Protein AF-A7S1B7-F1 (afdb_monomer_lite)

Radius of gyration: 13.11 Å; chains: 1; bounding box: 31×24×35 Å

Sequence (66 aa):
HRNFE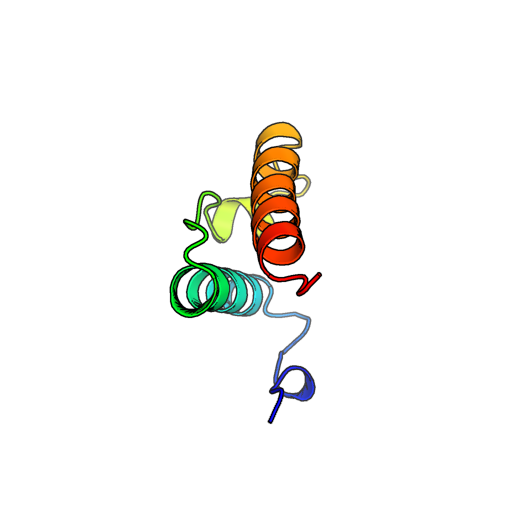QLCKDDHAKNNGLAFSIAERELGIPALLDVCDVTDLKVPDEKSMATYISLFYQRFKDHQPS

Organism: Nematostella vectensis (NCBI:txid45351)

InterPro domains:
  IPR001715 Calponin homology domain [PF00307] (9-61)
  IPR001715 Calponin homology domain [PS50021] (1-61)
  IPR036872 CH domain superfamily [G3DSA:1.10.418.10] (1-66)
  IPR036872 CH domain superfamily [SSF47576] (4-62)
  IPR050540 F-actin Monooxygenase Mical [PTHR23167] (3-61)

Structure (mmCIF, N/CA/C/O backbone):
data_AF-A7S1B7-F1
#
_entry.id   AF-A7S1B7-F1
#
loop_
_atom_site.group_PDB
_atom_site.id
_atom_site.type_symbol
_atom_site.label_atom_id
_atom_site.label_alt_id
_atom_site.label_comp_id
_atom_site.label_asym_id
_atom_site.label_entity_id
_atom_site.label_seq_id
_atom_site.pdbx_PDB_ins_code
_atom_site.Cartn_x
_atom_site.Cartn_y
_atom_site.Cartn_z
_atom_site.occupancy
_atom_site.B_iso_or_equiv
_atom_site.auth_seq_id
_atom_site.auth_comp_id
_atom_site.auth_asym_id
_atom_site.auth_atom_id
_atom_site.pdbx_PDB_model_num
ATOM 1 N N . HIS A 1 1 ? -17.352 -12.227 0.664 1.00 47.41 1 HIS A N 1
ATOM 2 C CA . HIS A 1 1 ? -16.508 -13.401 0.358 1.00 47.41 1 HIS A CA 1
ATOM 3 C C . HIS A 1 1 ? -15.079 -12.929 0.125 1.00 47.41 1 HIS A C 1
ATOM 5 O O . HIS A 1 1 ? -14.895 -11.983 -0.630 1.00 47.41 1 HIS A O 1
ATOM 11 N N . ARG A 1 2 ? -14.089 -13.481 0.844 1.00 55.09 2 ARG A N 1
ATOM 12 C CA . ARG A 1 2 ? -12.688 -13.030 0.759 1.00 55.09 2 ARG A CA 1
ATOM 13 C C . ARG A 1 2 ? -12.047 -13.616 -0.501 1.00 55.09 2 ARG A C 1
ATOM 15 O O . ARG A 1 2 ? -11.792 -14.810 -0.549 1.00 55.09 2 ARG A O 1
ATOM 22 N N . ASN A 1 3 ? -11.774 -12.773 -1.492 1.00 74.69 3 ASN A N 1
ATOM 23 C CA . ASN A 1 3 ? -11.192 -13.151 -2.787 1.00 74.69 3 ASN A CA 1
ATOM 24 C C . ASN A 1 3 ? -9.676 -13.412 -2.745 1.00 74.69 3 ASN A C 1
ATOM 26 O O . ASN A 1 3 ? -8.986 -13.232 -3.741 1.00 74.69 3 ASN A O 1
ATOM 30 N N . PHE A 1 4 ? -9.138 -13.841 -1.601 1.00 77.31 4 PHE A N 1
ATOM 31 C CA . PHE A 1 4 ? -7.705 -14.124 -1.492 1.00 77.31 4 PHE A CA 1
ATOM 32 C C . PHE A 1 4 ? -7.286 -15.284 -2.410 1.00 77.31 4 PHE A C 1
ATOM 34 O O . PHE A 1 4 ? -6.212 -15.257 -2.996 1.00 77.31 4 PHE A O 1
ATOM 41 N N . GLU A 1 5 ? -8.173 -16.261 -2.608 1.00 81.12 5 GLU A N 1
ATOM 42 C CA . GLU A 1 5 ? -7.955 -17.411 -3.497 1.00 81.12 5 GLU A CA 1
ATOM 43 C C . GLU A 1 5 ? -7.945 -17.041 -4.990 1.00 81.12 5 GLU A C 1
ATOM 45 O O . GLU A 1 5 ? -7.500 -17.834 -5.813 1.00 81.12 5 GLU A O 1
ATOM 50 N N . GLN A 1 6 ? -8.412 -15.840 -5.348 1.00 83.50 6 GLN A N 1
ATOM 51 C CA . GLN A 1 6 ? -8.396 -15.339 -6.727 1.00 83.50 6 GLN A CA 1
ATOM 52 C C . GLN A 1 6 ? -7.123 -14.543 -7.058 1.00 83.50 6 GLN A C 1
ATOM 54 O O . GLN A 1 6 ? -6.960 -14.096 -8.194 1.00 83.50 6 GLN A O 1
ATOM 59 N N . LEU A 1 7 ? -6.234 -14.336 -6.080 1.00 86.06 7 LEU A N 1
ATOM 60 C CA . LEU A 1 7 ? -4.978 -13.621 -6.284 1.00 86.06 7 LEU A CA 1
ATOM 61 C C . LEU A 1 7 ? -3.949 -14.529 -6.965 1.00 86.06 7 LEU A C 1
ATOM 63 O O . LEU A 1 7 ? -3.748 -15.679 -6.574 1.00 86.06 7 LEU A O 1
ATOM 67 N N . CYS A 1 8 ? -3.255 -13.987 -7.964 1.00 85.38 8 CYS A N 1
ATOM 68 C CA . CYS A 1 8 ? -2.129 -14.662 -8.599 1.00 85.38 8 CYS A CA 1
ATOM 69 C C . CYS A 1 8 ? -0.855 -14.324 -7.827 1.00 85.38 8 CYS A C 1
ATOM 71 O O . CYS A 1 8 ? -0.506 -13.151 -7.733 1.00 85.38 8 CYS A O 1
ATOM 73 N N . LYS A 1 9 ? -0.148 -15.321 -7.281 1.00 84.38 9 LYS A N 1
ATOM 74 C CA . LYS A 1 9 ? 1.060 -15.077 -6.469 1.00 84.38 9 LYS A CA 1
ATOM 75 C C . LYS A 1 9 ? 2.167 -14.355 -7.235 1.00 84.38 9 LYS A C 1
ATOM 77 O O . LYS A 1 9 ? 2.900 -13.604 -6.606 1.00 84.38 9 LYS A O 1
ATOM 82 N N . ASP A 1 10 ? 2.234 -14.552 -8.547 1.00 85.06 10 ASP A N 1
ATOM 83 C CA . ASP A 1 10 ? 3.259 -13.964 -9.414 1.00 85.06 10 ASP A CA 1
ATOM 84 C C . ASP A 1 10 ? 2.920 -12.524 -9.843 1.00 85.06 10 ASP A C 1
ATOM 86 O O . ASP A 1 10 ? 3.769 -11.813 -10.370 1.00 85.06 10 ASP A O 1
ATOM 90 N N . ASP A 1 11 ? 1.686 -12.063 -9.600 1.00 85.44 11 ASP A N 1
ATOM 91 C C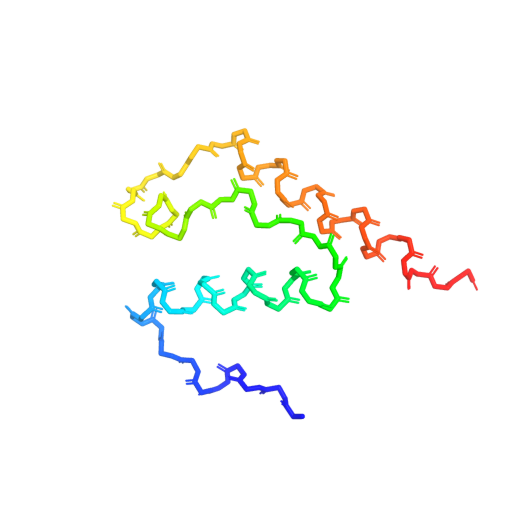A . ASP A 1 11 ? 1.231 -10.714 -9.954 1.00 85.44 11 ASP A CA 1
ATOM 92 C C . ASP A 1 11 ? 1.346 -9.763 -8.751 1.00 85.44 11 ASP A C 1
ATOM 94 O O . ASP A 1 11 ? 0.360 -9.282 -8.181 1.00 85.44 11 ASP A O 1
ATOM 98 N N . HIS A 1 12 ? 2.587 -9.543 -8.306 1.00 83.56 12 HIS A N 1
ATOM 99 C CA . HIS A 1 12 ? 2.884 -8.733 -7.123 1.00 83.56 12 HIS A CA 1
ATOM 100 C C . HIS A 1 12 ? 2.361 -7.296 -7.255 1.00 83.56 12 HIS A C 1
ATOM 102 O O . HIS A 1 12 ? 1.797 -6.769 -6.295 1.00 83.56 12 HIS A O 1
ATOM 108 N N . ALA A 1 13 ? 2.487 -6.687 -8.441 1.00 83.44 13 ALA A N 1
ATOM 109 C CA . ALA A 1 13 ? 2.045 -5.316 -8.707 1.00 83.44 13 ALA A CA 1
ATOM 110 C C . ALA A 1 13 ? 0.533 -5.173 -8.532 1.00 83.44 13 ALA A C 1
ATOM 112 O O . ALA A 1 13 ? 0.060 -4.343 -7.751 1.00 83.44 13 ALA A O 1
ATOM 113 N N . LYS A 1 14 ? -0.249 -6.040 -9.181 1.00 85.44 14 LYS A N 1
ATOM 114 C CA . LYS A 1 14 ? -1.706 -6.006 -9.052 1.00 85.44 14 LYS A CA 1
ATOM 115 C C . LYS A 1 14 ? -2.165 -6.310 -7.630 1.00 85.44 14 LYS A C 1
ATOM 117 O O . LYS A 1 14 ? -3.087 -5.658 -7.139 1.00 85.44 14 LYS A O 1
ATOM 122 N N . ASN A 1 15 ? -1.534 -7.276 -6.960 1.00 89.00 15 ASN A N 1
ATOM 123 C CA . ASN A 1 15 ? -1.906 -7.652 -5.598 1.00 89.00 15 ASN A CA 1
ATOM 124 C C . ASN A 1 15 ? -1.624 -6.528 -4.594 1.00 89.00 15 ASN A C 1
ATOM 126 O O . ASN A 1 15 ? -2.487 -6.224 -3.769 1.00 89.00 15 ASN A O 1
ATOM 130 N N . ASN A 1 16 ? -0.451 -5.892 -4.675 1.00 87.06 16 ASN A N 1
ATOM 131 C CA . ASN A 1 16 ? -0.091 -4.785 -3.790 1.00 87.06 16 ASN A CA 1
ATOM 132 C C . ASN A 1 16 ? -0.942 -3.545 -4.072 1.00 87.06 16 ASN A C 1
ATOM 134 O O . ASN A 1 16 ? -1.465 -2.952 -3.131 1.00 87.06 16 ASN A O 1
ATOM 138 N N . GLY A 1 17 ? -1.190 -3.219 -5.345 1.00 87.19 17 GLY A N 1
ATOM 139 C CA . GLY A 1 17 ? -2.113 -2.143 -5.709 1.00 87.19 17 GLY A CA 1
ATOM 140 C C . GLY A 1 17 ? -3.517 -2.370 -5.147 1.00 87.19 17 GLY A C 1
ATOM 141 O O . GLY A 1 17 ? -4.090 -1.477 -4.525 1.00 87.19 17 GLY A O 1
ATOM 142 N N . LEU A 1 18 ? -4.044 -3.594 -5.267 1.00 89.31 18 LEU A N 1
ATOM 143 C CA . LEU A 1 18 ? -5.338 -3.951 -4.686 1.00 89.31 18 LEU A CA 1
ATOM 144 C C . LEU A 1 18 ? -5.337 -3.819 -3.156 1.00 89.31 18 LEU A C 1
ATOM 146 O O . LEU A 1 18 ? -6.294 -3.290 -2.590 1.00 89.31 18 LEU A O 1
ATOM 150 N N . ALA A 1 19 ? -4.278 -4.277 -2.486 1.00 88.38 19 ALA A N 1
ATOM 151 C CA . ALA A 1 19 ? -4.150 -4.163 -1.037 1.00 88.38 19 ALA A CA 1
ATOM 152 C C . ALA A 1 19 ? -4.146 -2.695 -0.581 1.00 88.38 19 ALA A C 1
ATOM 154 O O . ALA A 1 19 ? -4.842 -2.355 0.377 1.00 88.38 19 ALA A O 1
ATOM 155 N N . PHE A 1 20 ? -3.422 -1.824 -1.285 1.00 89.00 20 PHE A N 1
ATOM 156 C CA . PHE A 1 20 ? -3.344 -0.397 -0.972 1.00 89.00 20 PHE A CA 1
ATOM 157 C C . PHE A 1 20 ? -4.683 0.308 -1.206 1.00 89.00 20 PHE A C 1
ATOM 159 O O . PHE A 1 20 ? -5.162 1.008 -0.316 1.00 89.00 20 PHE A O 1
ATOM 166 N N . SER A 1 21 ? -5.354 0.043 -2.332 1.00 88.38 21 SER A N 1
ATOM 167 C CA . SER A 1 21 ? -6.685 0.605 -2.601 1.00 88.38 21 SER A CA 1
ATOM 168 C C . SER A 1 21 ? -7.733 0.165 -1.575 1.00 88.38 21 SER A C 1
ATOM 170 O O . SER A 1 21 ? -8.587 0.958 -1.180 1.00 88.38 21 SER A O 1
ATOM 172 N N . ILE A 1 22 ? -7.690 -1.094 -1.123 1.00 89.81 22 ILE A N 1
ATOM 173 C CA . ILE A 1 22 ? -8.595 -1.583 -0.073 1.00 89.81 22 ILE A CA 1
ATOM 174 C C . ILE A 1 22 ? -8.276 -0.911 1.267 1.00 89.81 22 ILE A C 1
ATOM 176 O O . ILE A 1 22 ? -9.198 -0.496 1.965 1.00 89.81 22 ILE A O 1
ATOM 180 N N . ALA A 1 23 ? -6.999 -0.786 1.631 1.00 88.62 23 ALA A N 1
ATOM 181 C CA . ALA A 1 23 ? -6.593 -0.142 2.877 1.00 88.62 23 ALA A CA 1
ATOM 182 C C . ALA A 1 23 ? -7.013 1.335 2.930 1.00 88.62 23 ALA A C 1
ATOM 184 O O . ALA A 1 23 ? -7.493 1.804 3.962 1.00 88.62 23 ALA A O 1
ATOM 185 N N . GLU A 1 24 ? -6.910 2.051 1.816 1.00 89.38 24 GLU A N 1
ATOM 186 C CA . GLU A 1 24 ? -7.375 3.432 1.726 1.00 89.38 24 GLU A CA 1
ATOM 187 C C . GLU A 1 24 ? -8.902 3.521 1.825 1.00 89.38 24 GLU A C 1
ATOM 189 O O . GLU A 1 24 ? -9.422 4.272 2.649 1.00 89.38 24 GLU A O 1
ATOM 194 N N . ARG A 1 25 ? -9.631 2.709 1.050 1.00 88.56 25 ARG A N 1
ATOM 195 C CA . ARG A 1 25 ? -11.098 2.775 0.996 1.00 88.56 25 ARG A CA 1
ATOM 196 C C . ARG A 1 25 ? -11.776 2.314 2.284 1.00 88.56 25 ARG A C 1
ATOM 198 O O . ARG A 1 25 ? -12.743 2.932 2.713 1.00 88.56 25 ARG A O 1
ATOM 205 N N . GLU A 1 26 ? -11.308 1.213 2.865 1.00 88.81 26 GLU A N 1
ATOM 206 C CA . GLU A 1 26 ? -11.985 0.552 3.989 1.00 88.81 26 GLU A CA 1
ATOM 207 C C . GLU A 1 26 ? -11.404 0.958 5.347 1.00 88.81 26 GLU A C 1
ATOM 209 O O . GLU A 1 26 ? -12.125 0.978 6.340 1.00 88.81 26 GLU A O 1
ATOM 214 N N . LEU A 1 27 ? -10.102 1.265 5.413 1.00 86.19 27 LEU A N 1
ATOM 215 C CA . LEU A 1 27 ? -9.410 1.582 6.670 1.00 86.19 27 LEU A CA 1
ATOM 216 C C . LEU A 1 27 ? -8.962 3.046 6.745 1.00 86.19 27 LEU A C 1
ATOM 218 O O . LEU A 1 27 ? -8.473 3.469 7.795 1.00 86.19 27 LEU A O 1
ATOM 222 N N . GLY A 1 28 ? -9.090 3.817 5.656 1.00 87.00 28 GLY A N 1
ATOM 223 C CA . GLY A 1 28 ? -8.616 5.199 5.558 1.00 87.00 28 GLY A CA 1
ATOM 224 C C . GLY A 1 28 ? -7.094 5.331 5.643 1.00 87.00 28 GLY A C 1
ATOM 225 O O . GLY A 1 28 ? -6.601 6.366 6.103 1.00 87.00 28 GLY A O 1
ATOM 226 N N . ILE A 1 29 ? -6.337 4.263 5.372 1.00 87.88 29 ILE A N 1
ATOM 227 C CA . ILE A 1 29 ? -4.869 4.275 5.449 1.00 87.88 29 ILE A CA 1
ATOM 228 C C . ILE A 1 29 ? -4.342 4.791 4.106 1.00 87.88 29 ILE A C 1
ATOM 230 O O . ILE A 1 29 ? -4.581 4.135 3.095 1.00 87.88 29 ILE A O 1
ATOM 234 N N . PRO A 1 30 ? -3.642 5.938 4.064 1.00 83.81 30 PRO A N 1
ATOM 235 C CA . PRO A 1 30 ? -3.134 6.479 2.809 1.00 83.81 30 PRO A CA 1
ATOM 236 C C . PRO A 1 30 ? -2.098 5.531 2.203 1.00 83.81 30 PRO A C 1
ATOM 238 O O . PRO A 1 30 ? -1.242 5.006 2.920 1.00 83.81 30 PRO A O 1
ATOM 241 N N . ALA A 1 31 ? -2.151 5.339 0.886 1.00 78.44 31 ALA A N 1
ATOM 242 C CA . ALA A 1 31 ? -1.152 4.572 0.150 1.00 78.44 31 ALA A CA 1
ATOM 243 C C . ALA A 1 31 ? 0.172 5.358 0.095 1.00 78.44 31 ALA A C 1
ATOM 245 O O . ALA A 1 31 ? 0.412 6.143 -0.816 1.00 78.44 31 ALA A O 1
ATOM 246 N N . LEU A 1 32 ? 1.014 5.186 1.119 1.00 74.12 32 LEU A N 1
ATOM 247 C CA . LEU A 1 32 ? 2.309 5.875 1.241 1.00 74.12 32 LEU A CA 1
ATOM 248 C C . LEU A 1 32 ? 3.430 5.224 0.421 1.00 74.12 32 LEU A C 1
ATOM 250 O O . LEU A 1 32 ? 4.525 5.773 0.348 1.00 74.12 32 LEU A O 1
ATOM 254 N N . LEU A 1 33 ? 3.176 4.042 -0.137 1.00 78.12 33 LEU A N 1
ATOM 255 C CA . LEU A 1 33 ? 4.143 3.254 -0.888 1.00 78.12 33 LEU A CA 1
ATOM 256 C C . LEU A 1 33 ? 3.689 3.184 -2.344 1.00 78.12 33 LEU A C 1
ATOM 258 O O . LEU A 1 33 ? 2.545 2.804 -2.607 1.00 78.12 33 LEU A O 1
ATOM 262 N N . ASP A 1 34 ? 4.580 3.524 -3.275 1.00 75.38 34 ASP A N 1
ATOM 263 C CA . ASP A 1 34 ? 4.348 3.219 -4.684 1.00 75.38 34 ASP A CA 1
ATOM 264 C C . ASP A 1 34 ? 4.417 1.698 -4.862 1.00 75.38 34 ASP A C 1
ATOM 266 O O . ASP A 1 34 ? 5.290 1.019 -4.315 1.00 75.38 34 ASP A O 1
ATOM 270 N N . VAL A 1 35 ? 3.463 1.157 -5.614 1.00 70.94 35 VAL A N 1
ATOM 271 C CA . VAL A 1 35 ? 3.382 -0.269 -5.931 1.00 70.94 35 VAL A CA 1
ATOM 272 C C . VAL A 1 35 ? 4.676 -0.731 -6.595 1.00 70.94 35 VAL A C 1
ATOM 274 O O . VAL A 1 35 ? 5.189 -1.782 -6.220 1.00 70.94 35 VAL A O 1
ATOM 277 N N . CYS A 1 36 ? 5.234 0.073 -7.502 1.00 66.50 36 CYS A N 1
ATOM 278 C CA . 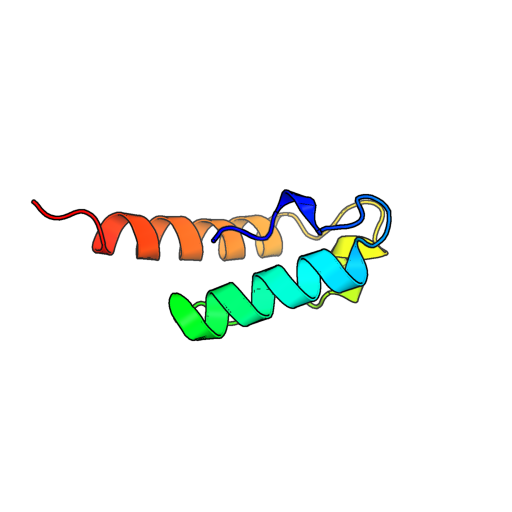CYS A 1 36 ? 6.478 -0.248 -8.201 1.00 66.50 36 CYS A CA 1
ATOM 279 C C . CYS A 1 36 ? 7.668 -0.347 -7.229 1.00 66.50 36 CYS A C 1
ATOM 281 O O . CYS A 1 36 ? 8.491 -1.254 -7.339 1.00 66.50 36 CYS A O 1
ATOM 283 N N . ASP A 1 37 ? 7.724 0.512 -6.206 1.00 69.94 37 ASP A N 1
ATOM 284 C CA . ASP A 1 37 ? 8.830 0.535 -5.238 1.00 69.94 37 ASP A CA 1
ATOM 285 C C . ASP A 1 37 ? 8.827 -0.678 -4.295 1.00 69.94 37 ASP A C 1
ATOM 287 O O . ASP A 1 37 ? 9.867 -1.065 -3.765 1.00 69.94 37 ASP A O 1
ATOM 291 N N . VAL A 1 38 ? 7.676 -1.317 -4.085 1.00 70.06 38 VAL A N 1
ATOM 292 C CA . VAL A 1 38 ? 7.571 -2.511 -3.229 1.00 70.06 38 VAL A CA 1
ATOM 293 C C . VAL A 1 38 ? 7.594 -3.825 -4.005 1.00 70.06 38 VAL A C 1
ATOM 295 O O . VAL A 1 38 ? 7.787 -4.876 -3.391 1.00 70.06 38 VAL A O 1
ATOM 298 N N . THR A 1 39 ? 7.388 -3.796 -5.325 1.00 71.69 39 THR A N 1
ATOM 299 C CA . THR A 1 39 ? 7.406 -5.001 -6.174 1.00 71.69 39 THR A CA 1
ATOM 300 C C . T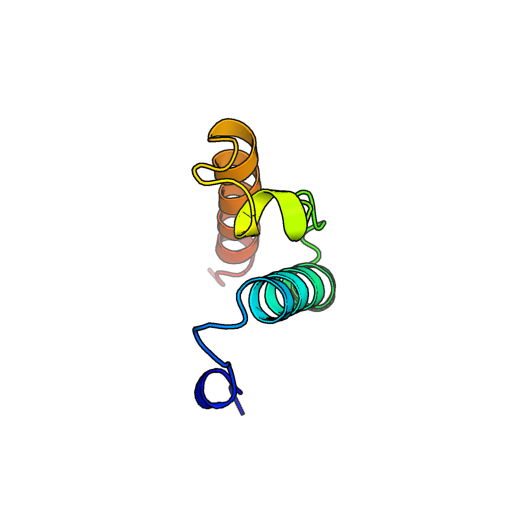HR A 1 39 ? 8.670 -5.159 -6.989 1.00 71.69 39 THR A C 1
ATOM 302 O O . THR A 1 39 ? 9.106 -6.291 -7.196 1.00 71.69 39 THR A O 1
ATOM 305 N N . ASP A 1 40 ? 9.260 -4.049 -7.431 1.00 66.62 40 ASP A N 1
ATOM 306 C CA . ASP A 1 40 ? 10.360 -4.066 -8.396 1.00 66.62 40 ASP A CA 1
ATOM 307 C C . ASP A 1 40 ? 11.718 -3.891 -7.704 1.00 66.62 40 ASP A C 1
ATOM 309 O O . ASP A 1 40 ? 12.757 -4.311 -8.226 1.00 66.62 40 ASP A O 1
ATOM 313 N N . LEU A 1 41 ? 11.731 -3.321 -6.492 1.00 63.56 41 LEU A N 1
ATOM 314 C CA . LEU A 1 41 ? 12.933 -3.248 -5.672 1.00 63.56 41 LEU A CA 1
ATOM 315 C C . LEU A 1 41 ? 13.185 -4.583 -4.972 1.00 63.56 41 LEU A C 1
ATOM 317 O O . LEU A 1 41 ? 12.344 -5.124 -4.260 1.00 63.56 41 LEU A O 1
ATOM 321 N N . LYS A 1 42 ? 14.419 -5.081 -5.100 1.00 65.38 42 LYS A N 1
ATOM 322 C CA . LYS A 1 42 ? 14.884 -6.293 -4.406 1.00 65.38 42 LYS A CA 1
ATOM 323 C C . LYS A 1 42 ? 14.769 -6.176 -2.876 1.00 65.38 42 LYS A C 1
ATOM 325 O O . LYS A 1 42 ? 14.678 -7.197 -2.200 1.00 65.38 42 LYS A O 1
ATOM 330 N N . VAL A 1 43 ? 14.810 -4.947 -2.348 1.00 70.00 43 VAL A N 1
ATOM 331 C CA . VAL A 1 43 ? 14.605 -4.607 -0.933 1.00 70.00 43 VAL A CA 1
ATOM 332 C C . VAL A 1 43 ? 13.907 -3.237 -0.856 1.00 70.00 43 VAL A C 1
ATOM 334 O O . VAL A 1 43 ? 14.516 -2.252 -1.276 1.00 70.00 43 VAL A O 1
ATOM 337 N N . PRO A 1 44 ? 12.665 -3.148 -0.348 1.00 72.88 44 PRO A N 1
ATOM 338 C CA . PRO A 1 44 ? 11.992 -1.867 -0.124 1.00 72.88 44 PRO A CA 1
ATOM 339 C C . PRO A 1 44 ? 12.604 -1.103 1.064 1.00 72.88 44 PRO A C 1
ATOM 341 O O . PRO A 1 44 ? 13.238 -1.699 1.937 1.00 72.88 44 PRO A O 1
ATOM 344 N N . ASP A 1 45 ? 12.395 0.217 1.122 1.00 82.88 45 ASP A N 1
ATOM 345 C CA . ASP A 1 45 ? 12.894 1.059 2.218 1.00 82.88 45 ASP A CA 1
ATOM 346 C C . ASP A 1 45 ? 12.268 0.665 3.570 1.00 82.88 45 ASP A C 1
ATOM 348 O O . ASP A 1 45 ? 11.053 0.742 3.778 1.00 82.88 45 ASP A O 1
ATOM 352 N N . GLU A 1 46 ? 13.118 0.254 4.513 1.00 85.06 46 GLU A N 1
ATOM 353 C CA . GLU A 1 46 ? 12.704 -0.298 5.807 1.00 85.06 46 GLU A CA 1
ATOM 354 C C . GLU A 1 46 ? 11.893 0.706 6.639 1.00 85.06 46 GLU A C 1
ATOM 356 O O . GLU A 1 46 ? 10.910 0.335 7.284 1.00 85.06 46 GLU A O 1
ATOM 361 N N . LYS A 1 47 ? 12.260 1.994 6.600 1.00 84.81 47 LYS A N 1
ATOM 362 C CA . LYS A 1 47 ? 11.579 3.043 7.377 1.00 84.81 47 LYS A CA 1
ATOM 363 C C . LYS A 1 47 ? 10.179 3.315 6.837 1.00 84.81 47 LYS A C 1
ATOM 365 O O . LYS A 1 47 ? 9.234 3.464 7.618 1.00 84.81 47 LYS A O 1
ATOM 370 N N . SER A 1 48 ? 10.040 3.344 5.517 1.00 83.75 48 SER A N 1
ATOM 371 C CA . SER A 1 48 ? 8.765 3.515 4.822 1.00 83.75 48 SER A CA 1
ATOM 372 C C . SER A 1 48 ? 7.834 2.331 5.098 1.00 83.75 48 SER A C 1
ATOM 374 O O . SER A 1 48 ? 6.682 2.530 5.490 1.00 83.75 48 SER A O 1
ATOM 376 N N . MET A 1 49 ? 8.356 1.101 5.032 1.00 86.50 49 MET A N 1
ATOM 377 C CA . MET A 1 49 ? 7.611 -0.116 5.376 1.00 86.50 49 MET A CA 1
ATOM 378 C C . MET A 1 49 ? 7.167 -0.140 6.845 1.00 86.50 49 MET A C 1
ATOM 380 O O . MET A 1 49 ? 6.000 -0.412 7.133 1.00 86.50 49 MET A O 1
ATOM 384 N N . ALA A 1 50 ? 8.060 0.189 7.784 1.00 88.12 50 ALA A N 1
ATOM 385 C CA . ALA A 1 50 ? 7.740 0.229 9.212 1.00 88.12 50 ALA A CA 1
ATOM 386 C C . ALA A 1 50 ? 6.666 1.279 9.536 1.00 88.12 50 ALA A C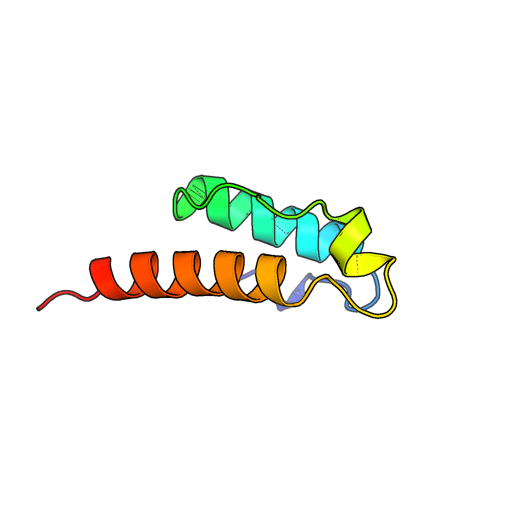 1
ATOM 388 O O . ALA A 1 50 ? 5.754 1.021 10.330 1.00 88.12 50 ALA A O 1
ATOM 389 N N . THR A 1 51 ? 6.738 2.445 8.889 1.00 89.00 51 THR A N 1
ATOM 390 C CA . THR A 1 51 ? 5.727 3.504 9.017 1.00 89.00 51 THR A CA 1
ATOM 391 C C . THR A 1 51 ? 4.376 3.012 8.513 1.00 89.00 51 THR A C 1
ATOM 393 O O . THR A 1 51 ? 3.374 3.130 9.219 1.00 89.00 51 THR A O 1
ATOM 396 N N . TYR A 1 52 ? 4.351 2.393 7.332 1.00 87.88 52 TYR A N 1
ATOM 397 C CA . TYR A 1 52 ? 3.122 1.889 6.733 1.00 87.88 52 TYR A CA 1
ATOM 398 C C . TYR A 1 52 ? 2.463 0.802 7.596 1.00 87.88 52 TYR A C 1
ATOM 400 O O . TYR A 1 52 ? 1.276 0.894 7.904 1.00 87.88 52 TYR A O 1
ATOM 408 N N . ILE A 1 53 ? 3.237 -0.168 8.096 1.00 89.12 53 ILE A N 1
ATOM 409 C CA . ILE A 1 53 ? 2.742 -1.220 9.004 1.00 89.12 53 ILE A CA 1
ATOM 410 C C . ILE A 1 53 ? 2.219 -0.626 10.323 1.00 89.12 53 ILE A C 1
ATOM 412 O O . ILE A 1 53 ? 1.202 -1.083 10.852 1.00 89.12 53 ILE A O 1
ATOM 416 N N . SER A 1 54 ? 2.866 0.421 10.843 1.00 90.38 54 SER A N 1
ATOM 417 C CA . SER A 1 54 ? 2.425 1.095 12.071 1.00 90.38 54 SER A CA 1
ATOM 418 C C . SER A 1 54 ? 1.038 1.728 11.926 1.00 90.38 54 SER A C 1
ATOM 420 O O . SER A 1 54 ? 0.253 1.684 12.875 1.00 90.38 54 SER A O 1
ATOM 422 N N . LEU A 1 55 ? 0.693 2.246 10.741 1.00 89.00 55 LEU A N 1
ATOM 423 C CA . LEU A 1 55 ? -0.649 2.774 10.467 1.00 89.00 55 LEU A CA 1
ATOM 424 C C . LEU A 1 55 ? -1.712 1.673 10.545 1.00 89.00 55 LEU A C 1
ATOM 426 O O . LEU A 1 55 ? -2.752 1.881 11.168 1.00 89.00 55 LEU A O 1
ATOM 430 N N . PHE A 1 56 ? -1.444 0.484 9.994 1.00 88.12 56 PHE A N 1
ATOM 431 C CA . PHE A 1 56 ? -2.352 -0.661 10.140 1.00 88.12 56 PHE A CA 1
ATOM 432 C C . PHE A 1 56 ? -2.546 -1.047 11.601 1.00 88.12 56 PHE A C 1
ATOM 434 O O . PHE A 1 56 ? -3.678 -1.262 12.032 1.00 88.12 56 PHE A O 1
ATOM 441 N N . TYR A 1 57 ? -1.459 -1.107 12.373 1.00 88.31 57 TYR A N 1
ATOM 442 C CA . TYR A 1 57 ? -1.540 -1.436 13.792 1.0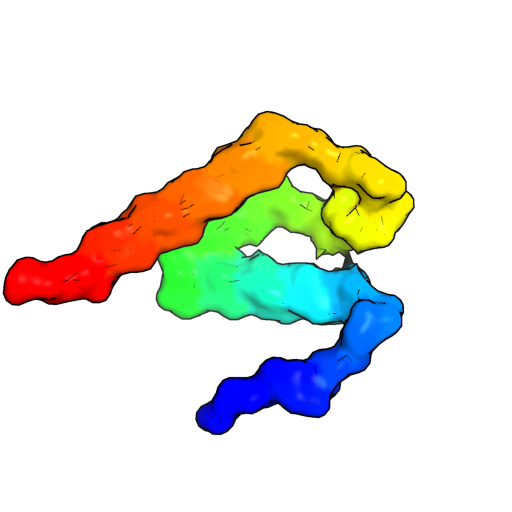0 88.31 57 TYR A CA 1
ATOM 443 C C . TYR A 1 57 ? -2.404 -0.432 14.561 1.00 88.31 57 TYR A C 1
ATOM 445 O O . TYR A 1 57 ? -3.286 -0.843 15.312 1.00 88.31 57 TYR A O 1
ATOM 453 N N . GLN A 1 58 ? -2.199 0.871 14.344 1.00 87.06 58 GLN A N 1
ATOM 454 C CA . GLN A 1 58 ? -3.017 1.919 14.962 1.00 87.06 58 GLN A CA 1
ATOM 455 C C . GLN A 1 58 ? -4.494 1.761 14.597 1.00 87.06 58 GLN A C 1
ATOM 457 O O . GLN A 1 58 ? -5.337 1.692 15.487 1.00 87.06 58 GLN A O 1
ATOM 462 N N . ARG A 1 59 ? -4.809 1.599 13.304 1.00 85.88 59 ARG A N 1
ATOM 463 C CA . ARG A 1 59 ? -6.202 1.444 12.872 1.00 85.88 59 ARG A CA 1
ATOM 464 C C . ARG A 1 59 ? -6.853 0.206 13.462 1.00 85.88 59 ARG A C 1
ATOM 466 O O . ARG A 1 59 ? -7.960 0.311 13.971 1.00 85.88 59 ARG A O 1
ATOM 473 N N . PHE A 1 60 ? -6.191 -0.945 13.465 1.00 84.56 60 PHE A N 1
ATOM 474 C CA . PHE A 1 60 ? -6.792 -2.145 14.048 1.00 84.56 60 PHE A CA 1
ATOM 475 C C . PHE A 1 60 ? -6.887 -2.098 15.573 1.00 84.56 60 PHE A C 1
ATOM 477 O O . PHE A 1 60 ? -7.830 -2.661 16.125 1.00 84.56 60 PHE A O 1
ATOM 484 N N . LYS A 1 61 ? -5.966 -1.405 16.252 1.00 83.00 61 LYS A N 1
ATOM 485 C CA . LYS A 1 61 ? -6.042 -1.170 17.697 1.00 83.00 61 LYS A CA 1
ATOM 486 C C . LYS A 1 61 ? -7.234 -0.283 18.062 1.00 83.00 61 LYS A C 1
ATOM 488 O O . LYS A 1 61 ? -7.935 -0.602 19.014 1.00 83.00 61 LYS A O 1
ATOM 493 N N . ASP A 1 62 ? -7.497 0.766 17.287 1.00 72.06 62 ASP A N 1
ATOM 494 C CA . ASP A 1 62 ? -8.642 1.661 17.506 1.00 72.06 62 ASP A CA 1
ATOM 495 C C . ASP A 1 62 ? -9.992 0.976 17.207 1.00 72.06 62 ASP A C 1
ATOM 497 O O . ASP A 1 62 ? -11.023 1.371 17.743 1.00 72.06 62 ASP A O 1
ATOM 501 N N . HIS A 1 63 ? -9.989 -0.080 16.382 1.00 65.69 63 HIS A N 1
ATOM 502 C CA . HIS A 1 63 ? -11.169 -0.893 16.058 1.00 65.69 63 HIS A CA 1
ATOM 503 C C . HIS A 1 63 ? -11.352 -2.118 16.979 1.00 65.69 63 HIS A C 1
ATOM 505 O O . HIS A 1 63 ? -12.208 -2.961 16.701 1.00 65.69 63 HIS A O 1
ATOM 511 N N . GLN A 1 64 ? -10.577 -2.256 18.063 1.00 57.34 64 GLN A N 1
ATOM 512 C CA . GLN A 1 64 ? -10.877 -3.235 19.112 1.00 57.34 64 GLN A CA 1
ATOM 513 C C . GLN A 1 64 ? -11.975 -2.662 20.023 1.00 57.34 64 GLN A C 1
ATOM 515 O O . GLN A 1 64 ? -11.724 -1.667 20.704 1.00 57.34 64 GLN A O 1
ATOM 520 N N . PRO A 1 65 ? -13.185 -3.250 20.057 1.00 58.66 65 PRO A N 1
ATOM 521 C CA . PRO A 1 65 ? -14.162 -2.871 21.063 1.00 58.66 65 PRO A CA 1
ATOM 522 C C . PRO A 1 65 ? -13.613 -3.270 22.440 1.00 58.66 65 PRO A C 1
ATOM 524 O O . PRO A 1 65 ? -13.073 -4.366 22.594 1.00 58.66 65 PRO A O 1
ATOM 527 N N . SER A 1 66 ? -13.718 -2.355 23.406 1.00 59.47 66 SER A N 1
ATOM 528 C CA . SER A 1 66 ? -13.436 -2.611 24.826 1.00 59.47 66 SER A CA 1
ATOM 529 C C . SER A 1 66 ? -14.274 -3.756 25.379 1.00 59.47 66 SER A C 1
ATOM 531 O O . SER A 1 66 ? -15.487 -3.758 25.057 1.00 59.47 66 SER A O 1
#

Foldseek 3Di:
DDCPVVDDPVPQLVVVVVVQVCCCPPQVQHPQDHSCQVPVDPDHDPVSVVVSVVSVVVSVVVVDDD

pLDDT: mean 80.1, std 10.22, range [47.41, 90.38]

Secondary structure (DSSP, 8-state):
--GGGG--TT-HHHHHHHHHHHHHHHH-----S-HHHHHTSSS--HHHHHHHHHHHHHHHHHTS--